Protein AF-A0A951DQI5-F1 (afdb_monomer_lite)

Radius of gyration: 20.98 Å; chains: 1; bounding box: 45×72×48 Å

Sequence (183 aa):
MTCVVFTVPDKRLAAMDVATGPCVPLVNRKTSVVSVHQQEGFERPDQTAALFDVLGGPAENPLVLIEHRGRGWLYRCSDAFMHAMADANELLVRLAEEDKARGDRELTAFQAKSADLDAAWMQKANWHPQMRSARNRLLRIGKAKVARDKAQSLYIWYGPRVPEYVIIAGSGPYPGKHRRSPT

pLDDT: mean 75.49, std 21.52, range [34.59, 98.31]

Secondary structure (DSSP, 8-state):
---------HHHHTT--TTTS---PPTT--S-SS-GGGS-TT--HHHHHHHHHHTT--SS-SEEEEEEETTEEEEEEPHHHHHHHHHHHHHHHHHHHHHHHTT-TT-HHHHHHHHHHHHHHHHHS---TT----GGGGHHHHHHHHHHHTT---EEEE-PPPP--------PPP-----PPP-

Structure (mmCIF, N/CA/C/O backbone):
data_AF-A0A951DQI5-F1
#
_entry.id   AF-A0A951DQI5-F1
#
loop_
_atom_site.group_PDB
_atom_site.id
_atom_site.type_symbol
_atom_site.label_atom_id
_atom_site.label_alt_id
_atom_site.label_comp_id
_atom_site.label_asym_id
_atom_site.label_entity_id
_atom_site.label_seq_id
_atom_site.pdbx_PDB_ins_code
_atom_site.Cartn_x
_atom_site.Cartn_y
_atom_site.Cartn_z
_atom_site.occupancy
_atom_site.B_iso_or_equiv
_atom_site.auth_seq_id
_atom_site.auth_comp_id
_atom_site.auth_asym_id
_atom_site.auth_atom_id
_atom_site.pdbx_PDB_model_num
ATOM 1 N N . MET A 1 1 ? 7.894 15.981 -24.146 1.00 45.22 1 MET A N 1
ATOM 2 C CA . MET A 1 1 ? 6.936 15.241 -23.296 1.00 45.22 1 MET A CA 1
ATOM 3 C C . MET A 1 1 ? 6.938 13.797 -23.768 1.00 45.22 1 MET A C 1
ATOM 5 O O . MET A 1 1 ? 6.714 13.580 -24.949 1.00 45.22 1 MET A O 1
ATOM 9 N N . THR A 1 2 ? 7.270 12.834 -22.908 1.00 43.50 2 THR A N 1
ATOM 10 C CA . THR A 1 2 ? 7.352 11.416 -23.300 1.00 43.50 2 THR A CA 1
ATOM 11 C C . THR A 1 2 ? 6.261 10.654 -22.565 1.00 43.50 2 THR A C 1
ATOM 13 O O . THR A 1 2 ? 6.331 10.508 -21.348 1.00 43.50 2 THR A O 1
ATOM 16 N N . CYS A 1 3 ? 5.240 10.209 -23.297 1.00 50.00 3 CYS A N 1
ATOM 17 C CA . CYS A 1 3 ? 4.259 9.255 -22.792 1.00 50.00 3 CYS A CA 1
ATOM 18 C C . CYS A 1 3 ? 4.878 7.854 -22.885 1.00 50.00 3 CYS A C 1
ATOM 20 O O . CYS A 1 3 ? 5.332 7.463 -23.959 1.00 50.00 3 CYS A O 1
ATOM 22 N N . VAL A 1 4 ? 4.944 7.127 -21.768 1.00 48.44 4 VAL A N 1
ATOM 23 C CA . VAL A 1 4 ? 5.347 5.716 -21.768 1.00 48.44 4 VAL A CA 1
ATOM 24 C C . VAL A 1 4 ? 4.071 4.888 -21.743 1.00 48.44 4 VAL A C 1
ATOM 26 O O . VAL A 1 4 ? 3.312 4.965 -20.780 1.00 48.44 4 VAL A O 1
ATOM 29 N N . VAL A 1 5 ? 3.833 4.133 -22.811 1.00 56.50 5 VAL A N 1
ATOM 30 C CA . VAL A 1 5 ? 2.687 3.229 -22.938 1.00 56.50 5 VAL A CA 1
ATOM 31 C C . VAL A 1 5 ? 3.198 1.802 -22.796 1.00 56.50 5 VAL A C 1
ATOM 33 O O . VAL A 1 5 ? 4.125 1.410 -23.503 1.00 56.50 5 VAL A O 1
ATOM 36 N N . PHE A 1 6 ? 2.594 1.040 -21.885 1.00 59.91 6 PHE A N 1
ATOM 37 C CA . PHE A 1 6 ? 2.791 -0.405 -21.801 1.00 59.91 6 PHE A CA 1
ATOM 38 C C . PHE A 1 6 ? 1.648 -1.092 -22.532 1.00 59.91 6 PHE A C 1
ATOM 40 O O . PHE A 1 6 ? 0.483 -0.730 -22.359 1.00 59.91 6 PHE A O 1
ATOM 47 N N . THR A 1 7 ? 1.987 -2.072 -23.359 1.00 58.56 7 THR A N 1
ATOM 48 C CA . THR A 1 7 ? 1.012 -2.853 -24.118 1.00 58.56 7 THR A CA 1
ATOM 49 C C . THR A 1 7 ? 0.836 -4.213 -23.473 1.00 58.56 7 THR A C 1
ATOM 51 O O . THR A 1 7 ? 1.796 -4.818 -23.004 1.00 58.56 7 THR A O 1
ATOM 54 N N . VAL A 1 8 ? -0.387 -4.726 -23.480 1.00 57.28 8 VAL A N 1
ATOM 55 C CA . VAL A 1 8 ? -0.717 -6.044 -22.941 1.00 57.28 8 VAL A CA 1
ATOM 56 C C . VAL A 1 8 ? -1.650 -6.753 -23.929 1.00 57.28 8 VAL A C 1
ATOM 58 O O . VAL A 1 8 ? -2.439 -6.065 -24.576 1.00 57.28 8 VAL A O 1
ATOM 61 N N . PRO A 1 9 ? -1.581 -8.091 -24.088 1.00 60.50 9 PRO A N 1
ATOM 62 C CA . PRO A 1 9 ? -2.492 -8.800 -24.986 1.00 60.50 9 PRO A CA 1
ATOM 63 C C . PRO A 1 9 ? -3.964 -8.564 -24.626 1.00 60.50 9 PRO A C 1
ATOM 65 O O . PRO A 1 9 ? -4.311 -8.575 -23.442 1.00 60.50 9 PRO A O 1
ATOM 68 N N . ASP A 1 10 ? -4.835 -8.452 -25.633 1.00 60.34 10 ASP A N 1
ATOM 69 C CA . ASP A 1 10 ? -6.261 -8.114 -25.474 1.00 60.34 10 ASP A CA 1
ATOM 70 C C . ASP A 1 10 ? -6.994 -9.001 -24.466 1.00 60.34 10 ASP A C 1
ATOM 72 O O . ASP A 1 10 ? -7.756 -8.512 -23.636 1.00 60.34 10 ASP A O 1
ATOM 76 N N . LYS A 1 11 ? -6.708 -10.310 -24.466 1.00 65.06 11 LYS A N 1
ATOM 77 C CA . LYS A 1 11 ? -7.298 -11.258 -23.508 1.00 65.06 11 LYS A CA 1
ATOM 78 C C . LYS A 1 11 ? -6.983 -10.892 -22.053 1.00 65.06 11 LYS A C 1
ATOM 80 O O . LYS A 1 11 ? -7.818 -11.077 -21.175 1.00 65.06 11 LYS A O 1
ATOM 85 N N . ARG A 1 12 ? -5.774 -10.390 -21.791 1.00 62.56 12 ARG A N 1
ATOM 86 C CA . ARG A 1 12 ? -5.339 -9.969 -20.455 1.00 62.56 12 ARG A CA 1
ATOM 87 C C . ARG A 1 12 ? -5.847 -8.563 -20.144 1.00 62.56 12 ARG A C 1
ATOM 89 O O . ARG A 1 12 ? -6.279 -8.351 -19.022 1.00 62.56 12 ARG A O 1
ATOM 96 N N . LEU A 1 13 ? -5.906 -7.662 -21.128 1.00 62.84 13 LEU A N 1
ATOM 97 C CA . LEU A 1 13 ? -6.534 -6.345 -20.973 1.00 62.84 13 LEU A CA 1
ATOM 98 C C . LEU A 1 13 ? -8.013 -6.448 -20.581 1.00 62.84 13 LEU A C 1
ATOM 100 O O . LEU A 1 13 ? -8.443 -5.793 -19.640 1.00 62.84 13 LEU A O 1
ATOM 104 N N . ALA A 1 14 ? -8.779 -7.298 -21.269 1.00 62.94 14 ALA A N 1
ATOM 105 C CA . ALA A 1 14 ? -10.203 -7.505 -21.007 1.00 62.94 14 ALA A CA 1
ATOM 106 C C . ALA A 1 14 ? -10.479 -8.053 -19.595 1.00 62.94 14 ALA A C 1
ATOM 108 O O . ALA A 1 14 ? -11.566 -7.861 -19.059 1.00 62.94 14 ALA A O 1
ATOM 109 N N . ALA A 1 15 ? -9.491 -8.719 -18.993 1.00 63.59 15 ALA A N 1
ATOM 110 C CA . ALA A 1 15 ? -9.562 -9.251 -17.639 1.00 63.59 15 ALA A CA 1
ATOM 111 C C . ALA A 1 15 ? -9.036 -8.277 -16.566 1.00 63.59 15 ALA A C 1
ATOM 113 O O . ALA A 1 15 ? -9.129 -8.594 -15.381 1.00 63.59 15 ALA A O 1
ATOM 114 N N . MET A 1 16 ? -8.463 -7.127 -16.946 1.00 57.72 16 MET A N 1
ATOM 115 C CA . MET A 1 16 ? -7.883 -6.148 -16.021 1.00 57.72 16 MET A CA 1
ATOM 116 C C . MET A 1 16 ? -8.903 -5.070 -15.657 1.00 57.72 16 MET A C 1
ATOM 118 O O . MET A 1 16 ? -9.478 -4.416 -16.523 1.00 57.72 16 MET A O 1
ATOM 122 N N . ASP A 1 17 ? -9.097 -4.853 -14.355 1.00 59.22 17 ASP A N 1
ATOM 123 C CA . ASP A 1 17 ? -9.786 -3.662 -13.874 1.00 59.22 17 ASP A CA 1
ATOM 124 C C . ASP A 1 17 ? -8.807 -2.486 -13.919 1.00 59.22 17 ASP A C 1
ATOM 126 O O . ASP A 1 17 ? -7.661 -2.574 -13.475 1.00 59.22 17 ASP A O 1
ATOM 130 N N . VAL A 1 18 ? -9.244 -1.353 -14.456 1.00 50.81 18 VAL A N 1
ATOM 131 C CA . VAL A 1 18 ? -8.373 -0.190 -14.614 1.00 50.81 18 VAL A CA 1
ATOM 132 C C . VAL A 1 18 ? -8.017 0.472 -13.273 1.00 50.81 18 VAL A C 1
ATOM 134 O O . VAL A 1 18 ? -7.149 1.340 -13.216 1.00 50.81 18 VAL A O 1
ATOM 137 N N . ALA A 1 19 ? -8.636 0.026 -12.175 1.00 52.09 19 ALA A N 1
ATOM 138 C CA . ALA A 1 19 ? -8.224 0.358 -10.814 1.00 52.09 19 ALA A CA 1
ATOM 139 C C . ALA A 1 19 ? -6.939 -0.371 -10.345 1.00 52.09 19 ALA A C 1
ATOM 141 O O . ALA A 1 19 ? -6.298 0.106 -9.402 1.00 52.09 19 ALA A O 1
ATOM 142 N N . THR A 1 20 ? -6.559 -1.496 -10.975 1.00 51.75 20 THR A N 1
ATOM 143 C CA . THR A 1 20 ? -5.515 -2.431 -10.492 1.00 51.75 20 THR A CA 1
ATOM 144 C C . THR A 1 20 ? -4.314 -2.602 -11.438 1.00 51.75 20 THR A C 1
ATOM 146 O O . THR A 1 20 ? -3.318 -3.206 -11.037 1.00 51.75 20 THR A O 1
ATOM 149 N N . GLY A 1 21 ? -4.353 -2.046 -12.658 1.00 45.84 21 GLY A N 1
ATOM 150 C CA . GLY A 1 21 ? -3.333 -2.239 -13.703 1.00 45.84 21 GLY A CA 1
ATOM 151 C C . GLY A 1 21 ? -2.886 -0.969 -14.447 1.00 45.84 21 GLY A C 1
ATOM 152 O O . GLY A 1 21 ? -3.526 0.074 -14.313 1.00 45.84 21 GLY A O 1
ATOM 153 N N . PRO A 1 22 ? -1.776 -1.027 -15.218 1.00 50.72 22 PRO A N 1
ATOM 154 C CA . PRO A 1 22 ? -1.162 0.135 -15.856 1.00 50.72 22 PRO A CA 1
ATOM 155 C C . PRO A 1 22 ? -2.092 0.806 -16.865 1.00 50.72 22 PRO A C 1
ATOM 157 O O . PRO A 1 22 ? -2.990 0.181 -17.424 1.00 50.72 22 PRO A O 1
ATOM 160 N N . CYS A 1 23 ? -1.833 2.092 -17.102 1.00 52.06 23 CYS A N 1
ATOM 161 C CA . CYS A 1 23 ? -2.583 2.974 -17.987 1.00 52.06 23 CYS A CA 1
ATOM 162 C C . CYS A 1 23 ? -2.711 2.422 -19.414 1.00 52.06 23 CYS A C 1
ATOM 164 O O . CYS A 1 23 ? -1.914 2.763 -20.287 1.00 52.06 23 CYS A O 1
ATOM 166 N N . VAL A 1 24 ? -3.750 1.633 -19.674 1.00 42.56 24 VAL A N 1
ATOM 167 C CA . VAL A 1 24 ? -4.172 1.295 -21.031 1.00 42.56 24 VAL A CA 1
ATOM 168 C C . VAL A 1 24 ? -5.440 2.094 -21.328 1.00 42.56 24 VAL A C 1
ATOM 170 O O . VAL A 1 24 ? -6.449 1.912 -20.639 1.00 42.56 24 VAL A O 1
ATOM 173 N N . PRO A 1 25 ? -5.424 3.025 -22.298 1.00 42.56 25 PRO A N 1
ATOM 174 C CA . PRO A 1 25 ? -6.662 3.620 -22.774 1.00 42.56 25 PRO A CA 1
ATOM 175 C C . PRO A 1 25 ? -7.529 2.510 -23.383 1.00 42.56 25 PRO A C 1
ATOM 177 O O . PRO A 1 25 ? -7.095 1.793 -24.281 1.00 42.56 25 PRO A O 1
ATOM 180 N N . LEU A 1 26 ? -8.746 2.340 -22.864 1.00 45.75 26 LEU A N 1
ATOM 181 C CA . LEU A 1 26 ? -9.714 1.395 -23.424 1.00 45.75 26 LEU A CA 1
ATOM 182 C C . LEU A 1 26 ? -10.160 1.866 -24.817 1.00 45.75 26 LEU A C 1
ATOM 184 O O . LEU A 1 26 ? -10.265 3.072 -25.060 1.00 45.75 26 LEU A O 1
ATOM 188 N N . VAL A 1 27 ? -10.479 0.927 -25.714 1.00 41.25 27 VAL A N 1
ATOM 189 C CA . VAL A 1 27 ? -11.061 1.236 -27.033 1.00 41.25 27 VAL A CA 1
ATOM 190 C C . VAL A 1 27 ? -12.295 2.130 -26.832 1.00 41.25 27 VAL A C 1
ATOM 192 O O . VAL A 1 27 ? -13.161 1.828 -26.013 1.00 41.25 27 VAL A O 1
ATOM 195 N N . ASN A 1 28 ? -12.350 3.261 -27.543 1.00 43.94 28 ASN A N 1
ATOM 196 C CA . ASN A 1 28 ? -13.369 4.320 -27.427 1.00 43.94 28 ASN A CA 1
ATOM 197 C C . ASN A 1 28 ? -13.367 5.166 -26.133 1.00 43.94 28 ASN A C 1
ATOM 199 O O . ASN A 1 28 ? -14.298 5.945 -25.921 1.00 43.94 28 ASN A O 1
ATOM 203 N N . ARG A 1 29 ? -12.326 5.106 -25.288 1.00 39.97 29 ARG A N 1
ATOM 204 C CA . ARG A 1 29 ? -12.131 6.057 -24.174 1.00 39.97 29 ARG A CA 1
ATOM 205 C C . ARG A 1 29 ? -10.917 6.957 -24.412 1.00 39.97 29 ARG A C 1
ATOM 207 O O . ARG A 1 29 ? -9.803 6.485 -24.595 1.00 39.97 29 ARG A O 1
ATOM 214 N N . LYS A 1 30 ? -11.134 8.278 -24.372 1.00 36.81 30 LYS A N 1
ATOM 215 C CA . LYS A 1 30 ? -10.093 9.308 -24.580 1.00 36.81 30 LYS A CA 1
ATOM 216 C C . LYS A 1 30 ? -9.240 9.607 -23.335 1.00 36.81 30 LYS A C 1
ATOM 218 O O . LYS A 1 30 ? -8.314 10.406 -23.422 1.00 36.81 30 LYS A O 1
ATOM 223 N N . THR A 1 31 ? -9.553 9.016 -22.183 1.00 34.59 31 THR A N 1
ATOM 224 C CA . THR A 1 31 ? -8.927 9.339 -20.892 1.00 34.59 31 THR A CA 1
ATOM 225 C C . THR A 1 31 ? -8.283 8.113 -20.247 1.00 34.59 31 THR A C 1
ATOM 227 O O . THR A 1 31 ? -8.894 7.051 -20.134 1.00 34.59 31 THR A O 1
ATOM 230 N N . SER A 1 32 ? -7.033 8.275 -19.807 1.00 38.44 32 SER A N 1
ATOM 231 C CA . SER A 1 32 ? -6.316 7.331 -18.945 1.00 38.44 32 SER A CA 1
ATOM 232 C C . SER A 1 32 ? -7.037 7.204 -17.602 1.00 38.44 32 SER A C 1
ATOM 234 O O . SER A 1 32 ? -7.353 8.221 -16.985 1.00 38.44 32 SER A O 1
ATOM 236 N N . VAL A 1 33 ? -7.295 5.983 -17.129 1.00 35.78 33 VAL A N 1
ATOM 237 C CA . VAL A 1 33 ? -8.054 5.782 -15.877 1.00 35.78 33 VAL A CA 1
ATOM 238 C C . VAL A 1 33 ? -7.196 6.000 -14.626 1.00 35.78 33 VAL A C 1
ATOM 240 O O . VAL A 1 33 ? -7.715 6.381 -13.581 1.00 35.78 33 VAL A O 1
ATOM 243 N N . VAL A 1 34 ? -5.875 5.859 -14.745 1.00 38.72 34 VAL A N 1
ATOM 244 C CA . VAL A 1 34 ? -4.917 6.321 -13.738 1.00 38.72 34 VAL A CA 1
ATOM 245 C C . VAL A 1 34 ? -4.340 7.644 -14.235 1.00 38.72 34 VAL A C 1
ATOM 247 O O . VAL A 1 34 ? -3.766 7.730 -15.321 1.00 38.72 34 VAL A O 1
ATOM 250 N N . SER A 1 35 ? -4.570 8.706 -13.468 1.00 39.97 35 SER A N 1
ATOM 251 C CA . SER A 1 35 ? -4.061 10.042 -13.776 1.00 39.97 35 SER A CA 1
ATOM 252 C C . SER A 1 35 ? -2.531 10.025 -13.852 1.00 39.97 35 SER A C 1
ATOM 254 O O . SER A 1 35 ? -1.885 9.360 -13.048 1.00 39.97 35 SER A O 1
ATOM 256 N N . VAL A 1 36 ? -1.925 10.820 -14.738 1.00 40.59 36 VAL A N 1
ATOM 257 C CA . VAL A 1 36 ? -0.477 11.115 -14.680 1.00 40.59 36 VAL A CA 1
ATOM 258 C C . VAL A 1 36 ? -0.057 11.722 -13.330 1.00 40.59 36 VAL A C 1
ATOM 260 O O . VAL A 1 36 ? 1.115 11.687 -12.984 1.00 40.59 36 VAL A O 1
ATOM 263 N N . HIS A 1 37 ? -1.012 12.213 -12.533 1.00 41.31 37 HIS A N 1
ATOM 264 C CA . HIS A 1 37 ? -0.822 12.664 -11.149 1.00 41.31 37 HIS A CA 1
ATOM 265 C C . HIS A 1 37 ? -0.876 11.533 -10.104 1.00 41.31 37 HIS A C 1
ATOM 267 O O . HIS A 1 37 ? -0.543 11.762 -8.949 1.00 41.31 37 HIS A O 1
ATOM 273 N N . GLN A 1 38 ? -1.290 10.322 -10.493 1.00 45.88 38 GLN A N 1
ATOM 274 C CA . GLN A 1 38 ? -1.079 9.087 -9.726 1.00 45.88 38 GLN A CA 1
ATOM 275 C C . GLN A 1 38 ? 0.259 8.423 -10.083 1.00 45.88 38 GLN A C 1
ATOM 277 O O . GLN A 1 38 ? 0.525 7.314 -9.622 1.00 45.88 38 GLN A O 1
ATOM 282 N N . GLN A 1 39 ? 1.115 9.090 -10.877 1.00 53.56 39 GLN A N 1
ATOM 283 C CA . GLN A 1 39 ? 2.534 8.768 -10.853 1.00 53.56 39 GLN A CA 1
ATOM 284 C C . GLN A 1 39 ? 2.988 8.831 -9.408 1.00 53.56 39 GLN A C 1
ATOM 286 O O . GLN A 1 39 ? 2.724 9.796 -8.688 1.00 53.56 39 GLN A O 1
ATOM 291 N N . GLU A 1 40 ? 3.692 7.793 -9.007 1.00 54.25 40 GLU A N 1
ATOM 292 C CA . GLU A 1 40 ? 4.347 7.719 -7.725 1.00 54.25 40 GLU A CA 1
ATOM 293 C C . GLU A 1 40 ? 5.554 8.668 -7.736 1.00 54.25 40 GLU A C 1
ATOM 295 O O . GLU A 1 40 ? 6.716 8.289 -7.837 1.00 54.25 40 GLU A O 1
ATOM 300 N N . GLY A 1 41 ? 5.249 9.969 -7.744 1.00 55.72 41 GLY A N 1
ATOM 301 C CA . GLY A 1 41 ? 6.224 11.042 -7.794 1.00 55.72 41 GLY A CA 1
ATOM 302 C C . GLY A 1 41 ? 7.182 10.864 -6.629 1.00 55.72 41 GLY A C 1
ATOM 303 O O . GLY A 1 41 ? 6.747 10.783 -5.484 1.00 55.72 41 GLY A O 1
ATOM 304 N N . PHE A 1 42 ? 8.478 10.782 -6.926 1.00 64.81 42 PHE A N 1
ATOM 305 C CA . PHE A 1 42 ? 9.558 10.542 -5.960 1.00 64.81 42 PHE A CA 1
ATOM 306 C C . PHE A 1 42 ? 9.614 9.146 -5.327 1.00 64.81 42 PHE A C 1
ATOM 308 O O . PHE A 1 42 ? 10.532 8.924 -4.537 1.00 64.81 42 PHE A O 1
ATOM 315 N N . GLU A 1 43 ? 8.715 8.220 -5.677 1.00 79.75 43 GLU A N 1
ATOM 316 C CA . GLU A 1 43 ? 8.814 6.842 -5.208 1.00 79.75 43 GLU A CA 1
ATOM 317 C C . GLU A 1 43 ? 9.618 5.970 -6.183 1.00 79.75 43 GLU A C 1
ATOM 319 O O . GLU A 1 43 ? 9.481 6.067 -7.404 1.00 79.75 43 GLU A O 1
ATOM 324 N N . ARG A 1 44 ? 10.492 5.130 -5.639 1.00 85.69 44 ARG A N 1
ATOM 325 C CA . ARG A 1 44 ? 11.314 4.162 -6.360 1.00 85.69 44 ARG A CA 1
ATOM 326 C C . ARG A 1 44 ? 10.888 2.735 -5.992 1.00 85.69 44 ARG A C 1
ATOM 328 O O . ARG A 1 44 ? 10.378 2.529 -4.889 1.00 85.69 44 ARG A O 1
ATOM 335 N N . PRO A 1 45 ? 11.168 1.735 -6.848 1.00 89.12 45 PRO A N 1
ATOM 336 C CA . PRO A 1 45 ? 10.839 0.341 -6.554 1.00 89.12 45 PRO A CA 1
ATOM 337 C C . PRO A 1 45 ? 11.369 -0.162 -5.203 1.00 89.12 45 PRO A C 1
ATOM 339 O O . PRO A 1 45 ? 10.662 -0.896 -4.523 1.00 89.12 45 PRO A O 1
ATOM 342 N N . ASP A 1 46 ? 12.566 0.264 -4.776 1.00 91.12 46 ASP A N 1
ATOM 343 C CA . ASP A 1 46 ? 13.139 -0.093 -3.467 1.00 91.12 46 ASP A CA 1
ATOM 344 C C . ASP A 1 46 ? 12.296 0.422 -2.296 1.00 91.12 46 ASP A C 1
ATOM 346 O O . ASP A 1 46 ? 12.123 -0.271 -1.296 1.00 91.12 46 ASP A O 1
ATOM 350 N N . GLN A 1 47 ? 11.715 1.614 -2.430 1.00 91.44 47 GLN A N 1
ATOM 351 C CA . GLN A 1 47 ? 10.854 2.181 -1.399 1.00 91.44 47 GLN A CA 1
ATOM 352 C C . GLN A 1 47 ? 9.530 1.430 -1.323 1.00 91.44 47 GLN A C 1
ATOM 354 O O . GLN A 1 47 ? 9.091 1.084 -0.233 1.00 91.44 47 GLN A O 1
ATOM 359 N N . THR A 1 48 ? 8.917 1.099 -2.458 1.00 92.25 48 THR A N 1
ATOM 360 C CA . THR A 1 48 ? 7.712 0.263 -2.465 1.00 92.25 48 THR A CA 1
ATOM 361 C C . THR A 1 48 ? 7.995 -1.137 -1.917 1.00 92.25 48 THR A C 1
ATOM 363 O O . THR A 1 48 ? 7.199 -1.649 -1.136 1.00 92.25 48 THR A O 1
ATOM 366 N N . ALA A 1 49 ? 9.130 -1.743 -2.274 1.00 93.50 49 ALA A N 1
ATOM 367 C CA . ALA A 1 49 ? 9.554 -3.042 -1.759 1.00 93.50 49 ALA A CA 1
ATOM 368 C C . ALA A 1 49 ? 9.704 -3.034 -0.229 1.00 93.50 49 ALA A C 1
ATOM 370 O O . ALA A 1 49 ? 9.247 -3.965 0.424 1.00 93.50 49 ALA A O 1
ATOM 371 N N . ALA A 1 50 ? 10.232 -1.951 0.349 1.00 94.94 50 ALA A N 1
ATOM 372 C CA . ALA A 1 50 ? 10.362 -1.794 1.797 1.00 94.94 50 ALA A CA 1
ATOM 373 C C . ALA A 1 50 ? 9.016 -1.810 2.548 1.00 94.94 50 ALA A C 1
ATOM 375 O O . ALA A 1 50 ? 8.987 -2.098 3.744 1.00 94.94 50 ALA A O 1
ATOM 376 N N . LEU A 1 51 ? 7.892 -1.527 1.874 1.00 95.38 51 LEU A N 1
ATOM 377 C CA . LEU A 1 51 ? 6.572 -1.705 2.483 1.00 95.38 51 LEU A CA 1
ATOM 378 C C . LEU A 1 51 ? 6.312 -3.181 2.797 1.00 95.38 51 LEU A C 1
ATOM 380 O O . LEU A 1 51 ? 5.676 -3.475 3.799 1.00 95.38 51 LEU A O 1
ATOM 384 N N . PHE A 1 52 ? 6.800 -4.112 1.977 1.00 95.75 52 PHE A N 1
ATOM 385 C CA . PHE A 1 52 ? 6.598 -5.537 2.226 1.00 95.75 52 PHE A CA 1
ATOM 386 C C . PHE A 1 52 ? 7.238 -5.974 3.545 1.00 95.75 52 PHE A C 1
ATOM 388 O O . PHE A 1 52 ? 6.583 -6.648 4.337 1.00 95.75 52 PHE A O 1
ATOM 395 N N . ASP A 1 53 ? 8.446 -5.486 3.831 1.00 94.81 53 ASP A N 1
ATOM 396 C CA . ASP A 1 53 ? 9.134 -5.723 5.103 1.00 94.81 53 ASP A CA 1
ATOM 397 C C . ASP A 1 53 ? 8.336 -5.165 6.292 1.00 94.81 53 ASP A C 1
ATOM 399 O O . ASP A 1 53 ? 8.196 -5.824 7.321 1.00 94.81 53 ASP A O 1
ATOM 403 N N . VAL A 1 54 ? 7.776 -3.955 6.157 1.00 96.31 54 VAL A N 1
ATOM 404 C CA . VAL A 1 54 ? 6.925 -3.329 7.191 1.00 96.31 54 VAL A CA 1
ATOM 405 C C . VAL A 1 54 ? 5.664 -4.146 7.455 1.00 96.31 54 VAL A C 1
ATOM 407 O O . VAL A 1 54 ? 5.184 -4.205 8.586 1.00 96.31 54 VAL A O 1
ATOM 410 N N . LEU A 1 55 ? 5.133 -4.785 6.416 1.00 96.31 55 LEU A N 1
ATOM 411 C CA . LEU A 1 55 ? 3.967 -5.656 6.500 1.00 96.31 55 LEU A CA 1
ATOM 412 C C . LEU A 1 55 ? 4.306 -7.068 7.010 1.00 96.31 55 LEU A C 1
ATOM 414 O O . LEU A 1 55 ? 3.404 -7.895 7.117 1.00 96.31 55 LEU A O 1
ATOM 418 N N . GLY A 1 56 ? 5.570 -7.345 7.350 1.00 93.69 56 GLY A N 1
ATOM 419 C CA . GLY A 1 56 ? 6.018 -8.646 7.855 1.00 93.69 56 GLY A CA 1
ATOM 420 C C . GLY A 1 56 ? 6.231 -9.699 6.765 1.00 93.69 56 GLY A C 1
ATOM 421 O O . GLY A 1 56 ? 6.246 -10.892 7.064 1.00 93.69 56 GLY A O 1
ATOM 422 N N . GLY A 1 57 ? 6.366 -9.278 5.507 1.00 89.12 57 GLY A N 1
ATOM 423 C CA . GLY A 1 57 ? 6.681 -10.163 4.394 1.00 89.12 57 GLY A CA 1
ATOM 424 C C . GLY A 1 57 ? 8.107 -10.728 4.447 1.00 89.12 57 GLY A C 1
ATOM 425 O O . GLY A 1 57 ? 8.979 -10.153 5.101 1.00 89.12 57 GLY A O 1
ATOM 426 N N . PRO A 1 58 ? 8.375 -11.855 3.760 1.00 86.19 58 PRO A N 1
ATOM 427 C CA . PRO A 1 58 ? 9.731 -12.357 3.559 1.00 86.19 58 PRO A CA 1
ATOM 428 C C . PRO A 1 58 ? 10.592 -11.372 2.757 1.00 86.19 58 PRO A C 1
ATOM 430 O O . PRO A 1 58 ? 10.090 -10.637 1.911 1.00 86.19 58 PRO A O 1
ATOM 433 N N . ALA A 1 59 ? 11.910 -11.439 2.950 1.00 70.69 59 ALA A N 1
ATOM 434 C CA . ALA A 1 59 ? 12.889 -10.527 2.349 1.00 70.69 59 ALA A CA 1
ATOM 435 C C . ALA A 1 59 ? 13.063 -10.656 0.817 1.00 70.69 59 ALA A C 1
ATOM 437 O O . ALA A 1 59 ? 13.985 -10.071 0.250 1.00 70.69 59 ALA A O 1
ATOM 438 N N . GLU A 1 60 ? 12.221 -11.428 0.124 1.00 82.31 60 GLU A N 1
ATOM 439 C CA . GLU A 1 60 ? 12.439 -11.777 -1.278 1.00 82.31 60 GLU A CA 1
ATOM 440 C C . GLU A 1 60 ? 11.292 -11.342 -2.198 1.00 82.31 60 GLU A C 1
ATOM 442 O O . GLU A 1 60 ? 10.126 -11.694 -2.023 1.00 82.31 60 GLU A O 1
ATOM 447 N N . ASN A 1 61 ? 11.684 -10.604 -3.242 1.00 85.62 61 ASN A N 1
ATOM 448 C CA . ASN A 1 61 ? 10.935 -10.307 -4.466 1.00 85.62 61 ASN A CA 1
ATOM 449 C C . ASN A 1 61 ? 9.474 -9.828 -4.289 1.00 85.62 61 ASN A C 1
ATOM 451 O O . ASN A 1 61 ? 8.562 -10.407 -4.888 1.00 85.62 61 ASN A O 1
ATOM 455 N N . PRO A 1 62 ? 9.214 -8.718 -3.567 1.00 94.00 62 PRO A N 1
ATOM 456 C CA . PRO A 1 62 ? 7.879 -8.109 -3.515 1.00 94.00 62 PRO A CA 1
ATOM 457 C C . PRO A 1 62 ? 7.389 -7.605 -4.878 1.00 94.00 62 PRO A C 1
ATOM 459 O O . PRO A 1 62 ? 6.186 -7.504 -5.114 1.00 94.00 62 PRO A O 1
ATOM 462 N N . LEU A 1 63 ? 8.313 -7.283 -5.785 1.00 93.62 63 LEU A N 1
ATOM 463 C CA . LEU A 1 63 ? 8.026 -6.703 -7.090 1.00 93.62 63 LEU A CA 1
ATOM 464 C C . LEU A 1 63 ? 8.662 -7.538 -8.202 1.00 93.62 63 LEU A C 1
ATOM 466 O O . LEU A 1 63 ? 9.868 -7.769 -8.212 1.00 93.62 63 LEU A O 1
ATOM 470 N N . VAL A 1 64 ? 7.848 -7.932 -9.179 1.00 92.94 64 VAL A N 1
ATOM 471 C CA . VAL A 1 64 ? 8.269 -8.658 -10.381 1.00 92.94 64 VAL A CA 1
ATOM 472 C C . VAL A 1 64 ? 8.254 -7.696 -11.561 1.00 92.94 64 VAL A C 1
ATOM 474 O O . VAL A 1 64 ? 7.192 -7.192 -11.933 1.00 92.94 64 VAL A O 1
ATOM 477 N N . LEU A 1 65 ? 9.418 -7.427 -12.153 1.00 90.25 65 LEU A N 1
ATOM 478 C CA . LEU A 1 65 ? 9.511 -6.580 -13.343 1.00 90.25 65 LEU A CA 1
ATOM 479 C C . LEU A 1 65 ? 8.816 -7.274 -14.522 1.00 90.25 65 LEU A C 1
ATOM 481 O O . LEU A 1 65 ? 9.186 -8.384 -14.897 1.00 90.25 65 LEU A O 1
ATOM 485 N N . ILE A 1 66 ? 7.811 -6.617 -15.100 1.00 84.94 66 ILE A N 1
ATOM 486 C CA . ILE A 1 66 ? 7.069 -7.115 -16.265 1.00 84.94 66 ILE A CA 1
ATOM 487 C C . ILE A 1 66 ? 7.646 -6.533 -17.548 1.00 84.94 66 ILE A C 1
ATOM 489 O O . ILE A 1 66 ? 7.898 -7.264 -18.501 1.00 84.94 66 ILE A O 1
ATOM 493 N N . GLU A 1 67 ? 7.841 -5.216 -17.580 1.00 78.12 67 GLU A N 1
ATOM 494 C CA . GLU A 1 67 ? 8.327 -4.528 -18.770 1.00 78.12 67 GLU A CA 1
ATOM 495 C C . GLU A 1 67 ? 9.067 -3.238 -18.403 1.00 78.12 67 GLU A C 1
ATOM 497 O O . GLU A 1 67 ? 8.762 -2.570 -17.413 1.00 78.12 67 GLU A O 1
ATOM 502 N N . HIS A 1 68 ? 10.034 -2.870 -19.239 1.00 80.31 68 HIS A N 1
ATOM 503 C CA . HIS A 1 68 ? 10.750 -1.605 -19.167 1.00 80.31 68 HIS A CA 1
ATOM 504 C C . HIS A 1 68 ? 10.747 -0.927 -20.540 1.00 80.31 68 HIS A C 1
ATOM 506 O O . HIS A 1 68 ? 11.099 -1.540 -21.550 1.00 80.31 68 HIS A O 1
ATOM 512 N N . ARG A 1 69 ? 10.368 0.355 -20.580 1.00 66.94 69 ARG A N 1
ATOM 513 C CA . ARG A 1 69 ? 10.360 1.185 -21.792 1.00 66.94 69 ARG A CA 1
ATOM 514 C C . ARG A 1 69 ? 10.915 2.572 -21.485 1.00 66.94 69 ARG A C 1
ATOM 516 O O . ARG A 1 69 ? 10.316 3.350 -20.743 1.00 66.94 69 ARG A O 1
ATOM 523 N N . GLY A 1 70 ? 12.045 2.916 -22.099 1.00 73.88 70 GLY A N 1
ATOM 524 C CA . GLY A 1 70 ? 12.684 4.219 -21.915 1.00 73.88 70 GLY A CA 1
ATOM 525 C C . GLY A 1 70 ? 13.133 4.444 -20.469 1.00 73.88 70 GLY A C 1
ATOM 526 O O . GLY A 1 70 ? 14.125 3.871 -20.051 1.00 73.88 70 GLY A O 1
ATOM 527 N N . ARG A 1 71 ? 12.422 5.307 -19.730 1.00 73.38 71 ARG A N 1
ATOM 528 C CA . ARG A 1 71 ? 12.626 5.553 -18.283 1.00 73.38 71 ARG A CA 1
ATOM 529 C C . ARG A 1 71 ? 11.475 5.019 -17.419 1.00 73.38 71 ARG A C 1
ATOM 531 O O . ARG A 1 71 ? 11.344 5.415 -16.266 1.00 73.38 71 ARG A O 1
ATOM 538 N N . GLY A 1 72 ? 10.569 4.244 -18.010 1.00 75.06 72 GLY A N 1
ATOM 539 C CA . GLY A 1 72 ? 9.397 3.706 -17.336 1.00 75.06 72 GLY A CA 1
ATOM 540 C C . GLY A 1 72 ? 9.549 2.222 -17.039 1.00 75.06 72 GLY A C 1
ATOM 541 O O . GLY A 1 72 ? 9.882 1.451 -17.939 1.00 75.06 72 GLY A O 1
ATOM 542 N N . TRP A 1 73 ? 9.228 1.825 -15.813 1.00 81.25 73 TRP A N 1
ATOM 543 C CA . TRP A 1 73 ? 9.200 0.439 -15.360 1.00 81.25 73 TRP A CA 1
ATOM 544 C C . TRP A 1 73 ? 7.790 0.045 -14.937 1.00 81.25 73 TRP A C 1
ATOM 546 O O . TRP A 1 73 ? 7.140 0.759 -14.171 1.00 81.25 73 TRP A O 1
ATOM 556 N N . LEU A 1 74 ? 7.337 -1.108 -15.413 1.00 81.75 74 LEU A N 1
ATOM 557 C CA . LEU A 1 74 ? 6.101 -1.737 -14.983 1.00 81.75 74 LEU A CA 1
ATOM 558 C C . LEU A 1 74 ? 6.431 -2.954 -14.127 1.00 81.75 74 LEU A C 1
ATOM 560 O O . LEU A 1 74 ? 6.978 -3.939 -14.625 1.00 81.75 74 LEU A O 1
ATOM 564 N N . TYR A 1 75 ? 6.041 -2.901 -12.861 1.00 87.12 75 TYR A N 1
ATOM 565 C CA . TYR A 1 75 ? 6.129 -4.030 -11.949 1.00 87.12 75 TYR A CA 1
ATOM 566 C C . TYR A 1 75 ? 4.746 -4.611 -11.683 1.00 87.12 75 TYR A C 1
ATOM 568 O O . TYR A 1 75 ? 3.734 -3.911 -11.682 1.00 87.12 75 TYR A O 1
ATOM 576 N N . ARG A 1 76 ? 4.717 -5.912 -11.424 1.00 89.25 76 ARG A N 1
ATOM 577 C CA . ARG A 1 76 ? 3.602 -6.610 -10.794 1.00 89.25 76 ARG A CA 1
ATOM 578 C C . ARG A 1 76 ? 3.993 -6.889 -9.348 1.00 89.25 76 ARG A C 1
ATOM 580 O O . ARG A 1 76 ? 5.099 -7.375 -9.116 1.00 89.25 76 ARG A O 1
ATOM 587 N N . CYS A 1 77 ? 3.108 -6.632 -8.393 1.00 92.50 77 CYS A N 1
ATOM 588 C CA . CYS A 1 77 ? 3.309 -7.120 -7.031 1.00 92.50 77 CYS A CA 1
ATOM 589 C C . CYS A 1 77 ? 3.361 -8.653 -7.046 1.00 92.50 77 CYS A C 1
ATOM 591 O O . CYS A 1 77 ? 2.602 -9.291 -7.780 1.00 92.50 77 CYS A O 1
ATOM 593 N N . SER A 1 78 ? 4.252 -9.256 -6.262 1.00 95.00 78 SER A N 1
ATOM 594 C CA . SER A 1 78 ? 4.147 -10.687 -5.985 1.00 95.00 78 SER A CA 1
ATOM 595 C C . SER A 1 78 ? 2.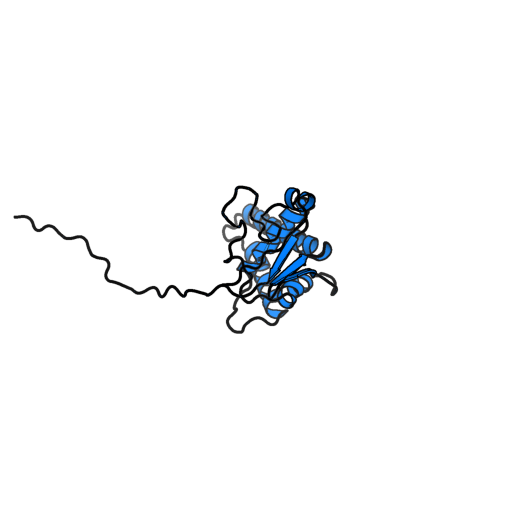831 -10.972 -5.262 1.00 95.00 78 SER A C 1
ATOM 597 O O . SER A 1 78 ? 2.277 -10.093 -4.593 1.00 95.00 78 SER A O 1
ATOM 599 N N . ASP A 1 79 ? 2.327 -12.199 -5.381 1.00 93.81 79 ASP A N 1
ATOM 600 C CA . ASP A 1 79 ? 1.084 -12.579 -4.705 1.00 93.81 79 ASP A CA 1
ATOM 601 C C . ASP A 1 79 ? 1.238 -12.413 -3.189 1.00 93.81 79 ASP A C 1
ATOM 603 O O . ASP A 1 79 ? 0.368 -11.842 -2.541 1.00 93.81 79 ASP A O 1
ATOM 607 N N . ALA A 1 80 ? 2.396 -12.787 -2.635 1.00 95.88 80 ALA A N 1
ATOM 608 C CA . ALA 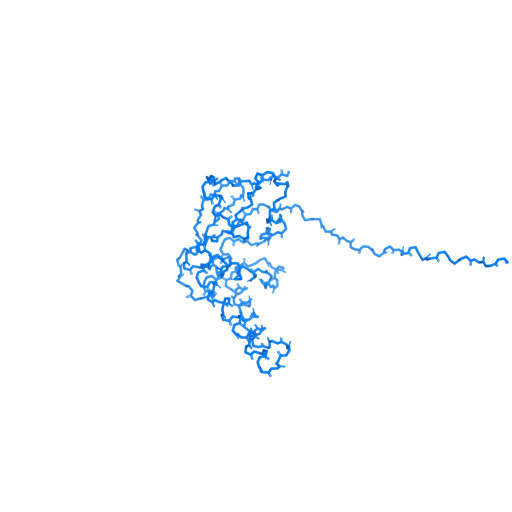A 1 80 ? 2.709 -12.591 -1.222 1.00 95.88 80 ALA A CA 1
ATOM 609 C C . ALA A 1 80 ? 2.641 -11.111 -0.803 1.00 95.88 80 ALA A C 1
ATOM 611 O O . ALA A 1 80 ? 2.039 -10.791 0.220 1.00 95.88 80 ALA A O 1
ATOM 612 N N . PHE A 1 81 ? 3.188 -10.195 -1.610 1.00 96.12 81 PHE A N 1
ATOM 613 C CA . PHE A 1 81 ? 3.113 -8.765 -1.310 1.00 96.12 81 PHE A CA 1
ATOM 614 C C . PHE A 1 81 ? 1.687 -8.217 -1.437 1.00 96.12 81 PHE A C 1
ATOM 616 O O . PHE A 1 81 ? 1.238 -7.442 -0.591 1.00 96.12 81 PHE A O 1
ATOM 623 N N . MET A 1 82 ? 0.942 -8.650 -2.458 1.00 94.62 82 MET A N 1
ATOM 624 C CA . MET A 1 82 ? -0.469 -8.298 -2.616 1.00 94.62 82 MET A CA 1
ATOM 625 C C . MET A 1 82 ? -1.307 -8.788 -1.427 1.00 94.62 82 MET A C 1
ATOM 627 O O . MET A 1 82 ? -2.112 -8.021 -0.900 1.00 94.62 82 MET A O 1
ATOM 631 N N . HIS A 1 83 ? -1.106 -10.029 -0.983 1.00 95.69 83 HIS A N 1
ATOM 632 C CA . HIS A 1 83 ? -1.807 -10.601 0.164 1.00 95.69 83 HIS A CA 1
ATOM 633 C C . HIS A 1 83 ? -1.459 -9.870 1.462 1.00 95.69 83 HIS A C 1
ATOM 635 O O . HIS A 1 83 ? -2.380 -9.459 2.157 1.00 95.69 83 HIS A O 1
ATOM 641 N N . ALA A 1 84 ? -0.179 -9.588 1.723 1.00 97.19 84 ALA A N 1
ATOM 642 C CA . ALA A 1 84 ? 0.238 -8.828 2.903 1.00 97.19 84 ALA A CA 1
ATOM 643 C C . ALA A 1 84 ? -0.395 -7.424 2.949 1.00 97.19 84 ALA A C 1
ATOM 645 O O . ALA A 1 84 ? -0.862 -6.973 3.996 1.00 97.19 84 ALA A O 1
ATOM 646 N N . MET A 1 85 ? -0.474 -6.734 1.803 1.00 96.75 85 MET A N 1
ATOM 647 C CA . MET A 1 85 ? -1.194 -5.461 1.715 1.00 96.75 85 MET A CA 1
ATOM 648 C C . MET A 1 85 ? -2.696 -5.640 1.957 1.00 96.75 85 MET A C 1
ATOM 650 O O . MET A 1 85 ? -3.297 -4.841 2.666 1.00 96.75 85 MET A O 1
ATOM 654 N N . ALA A 1 86 ? -3.320 -6.673 1.398 1.00 96.19 86 ALA A N 1
ATOM 655 C CA . ALA A 1 86 ? -4.743 -6.917 1.597 1.00 96.19 86 ALA A CA 1
ATOM 656 C C . ALA A 1 86 ? -5.084 -7.279 3.061 1.00 96.19 86 ALA A C 1
ATOM 658 O O . ALA A 1 86 ? -6.072 -6.773 3.590 1.00 96.19 86 ALA A O 1
ATOM 659 N N . ASP A 1 87 ? -4.239 -8.053 3.745 1.00 97.69 87 ASP A N 1
ATOM 660 C CA . ASP A 1 87 ? -4.382 -8.371 5.175 1.00 97.69 87 ASP A CA 1
ATOM 661 C C . ASP A 1 87 ? -4.250 -7.116 6.045 1.00 97.69 87 ASP A C 1
ATOM 663 O O . ASP A 1 87 ? -5.037 -6.890 6.968 1.00 97.69 87 ASP A O 1
ATOM 667 N N . ALA A 1 88 ? -3.304 -6.235 5.709 1.00 97.75 88 ALA A N 1
ATOM 668 C CA . ALA A 1 88 ? -3.178 -4.941 6.369 1.00 97.75 88 ALA A CA 1
ATOM 669 C C . ALA A 1 88 ? -4.418 -4.061 6.159 1.00 97.75 88 ALA A C 1
ATOM 671 O O . ALA A 1 88 ? -4.823 -3.342 7.075 1.00 97.75 88 ALA A O 1
ATOM 672 N N . ASN A 1 89 ? -5.052 -4.128 4.982 1.00 97.25 89 ASN A N 1
ATOM 673 C CA . ASN A 1 89 ? -6.307 -3.423 4.738 1.00 97.25 89 ASN A CA 1
ATOM 674 C C . ASN A 1 89 ? -7.421 -3.936 5.649 1.00 97.25 89 ASN A C 1
ATOM 676 O O . ASN A 1 89 ? -8.133 -3.135 6.246 1.00 97.25 89 ASN A O 1
ATOM 680 N N . GLU A 1 90 ? -7.553 -5.254 5.777 1.00 97.94 90 GLU A N 1
ATOM 681 C CA . GLU A 1 90 ? -8.581 -5.871 6.615 1.00 97.94 90 GLU A CA 1
ATOM 682 C C . GLU A 1 90 ? -8.388 -5.554 8.092 1.00 97.94 90 GLU A C 1
ATOM 684 O O . GLU A 1 90 ? -9.362 -5.243 8.775 1.00 97.94 90 GLU A O 1
ATOM 689 N N . LEU A 1 91 ? -7.141 -5.527 8.569 1.00 98.00 91 LEU A N 1
ATOM 690 C CA . LEU A 1 91 ? -6.833 -5.052 9.913 1.00 98.00 91 LEU A CA 1
ATOM 691 C C . LEU A 1 91 ? -7.287 -3.600 10.116 1.00 98.00 91 LEU A C 1
ATOM 693 O O . LEU A 1 91 ? -7.942 -3.301 11.111 1.00 98.00 91 LEU A O 1
ATOM 697 N N . LEU A 1 92 ? -6.956 -2.699 9.186 1.00 97.62 92 LEU A N 1
ATOM 698 C CA . LEU A 1 92 ? -7.346 -1.291 9.283 1.00 97.62 92 LEU A CA 1
ATOM 699 C C . LEU A 1 92 ? -8.871 -1.119 9.264 1.00 97.62 92 LEU A C 1
ATOM 701 O O . LEU A 1 92 ? -9.410 -0.372 10.077 1.00 97.62 92 LEU A O 1
ATOM 705 N N . VAL A 1 93 ? -9.575 -1.835 8.383 1.00 97.31 93 VAL A N 1
ATOM 706 C CA . VAL A 1 93 ? -11.045 -1.822 8.338 1.00 97.31 93 VAL A CA 1
ATOM 707 C C . VAL A 1 93 ? -11.626 -2.334 9.653 1.00 97.31 93 VAL A C 1
ATOM 709 O O . VAL A 1 93 ? -12.504 -1.685 10.212 1.00 97.31 93 VAL A O 1
ATOM 712 N N . ARG A 1 94 ? -11.106 -3.444 10.192 1.00 98.19 94 ARG A N 1
ATOM 713 C CA . ARG A 1 94 ? -11.563 -3.992 11.474 1.00 98.19 94 ARG A CA 1
ATOM 714 C C . ARG A 1 94 ? -11.404 -2.983 12.610 1.00 98.19 94 ARG A C 1
ATOM 716 O O . ARG A 1 94 ? -12.358 -2.766 13.345 1.00 98.19 94 ARG A O 1
ATOM 723 N N . LEU A 1 95 ? -10.244 -2.330 12.717 1.00 98.25 95 LEU A N 1
ATOM 724 C CA . LEU A 1 95 ? -10.006 -1.300 13.736 1.00 98.25 95 LEU A CA 1
ATOM 725 C C . LEU A 1 95 ? -10.981 -0.124 13.598 1.00 98.25 95 LEU A C 1
ATOM 727 O O . LEU A 1 95 ? -11.518 0.341 14.598 1.00 98.25 95 LEU A O 1
ATOM 731 N N . ALA A 1 96 ? -11.258 0.317 12.368 1.00 97.50 96 ALA A N 1
ATOM 732 C CA . ALA A 1 96 ? -12.222 1.387 12.126 1.00 97.50 96 ALA A CA 1
ATOM 733 C C . ALA A 1 96 ? -13.655 0.985 12.521 1.00 97.50 96 ALA A C 1
ATOM 735 O O . ALA A 1 96 ? -14.388 1.801 13.074 1.00 97.50 96 ALA A O 1
ATOM 736 N N . GLU A 1 97 ? -14.066 -0.259 12.261 1.00 98.06 97 GLU A N 1
ATOM 737 C CA . GLU A 1 97 ? -15.374 -0.764 12.696 1.00 98.06 97 GLU A CA 1
ATOM 738 C C . GLU A 1 97 ? -15.453 -0.933 14.222 1.00 98.06 97 GLU A C 1
ATOM 740 O O . GLU A 1 97 ? -16.473 -0.599 14.822 1.00 98.06 97 GLU A O 1
ATOM 745 N N . GLU A 1 98 ? -14.375 -1.371 14.875 1.00 98.31 98 GLU A N 1
ATOM 746 C CA . GLU A 1 98 ? -14.289 -1.437 16.339 1.00 98.31 98 GLU A CA 1
ATOM 747 C C . GLU A 1 98 ? -14.380 -0.047 16.991 1.00 98.31 98 GLU A C 1
ATOM 749 O O . GLU A 1 98 ? -15.092 0.118 17.982 1.00 98.31 98 GLU A O 1
ATOM 754 N N . ASP A 1 99 ? -13.698 0.961 16.436 1.00 98.19 99 ASP A N 1
ATOM 755 C CA . ASP A 1 99 ? -13.793 2.349 16.900 1.00 98.19 99 ASP A CA 1
ATOM 756 C C . ASP A 1 99 ? -15.234 2.868 16.782 1.00 98.19 99 ASP A C 1
ATOM 758 O O . ASP A 1 99 ? -15.802 3.365 17.759 1.00 98.19 99 ASP A O 1
ATOM 762 N N . LYS A 1 100 ? -15.881 2.651 15.628 1.00 97.69 100 LYS A N 1
ATOM 763 C CA . LYS A 1 100 ? -17.295 3.005 15.426 1.00 97.69 100 LYS A CA 1
ATOM 764 C C . LYS A 1 100 ? -18.215 2.297 16.417 1.00 97.69 100 LYS A C 1
ATOM 766 O O . LYS A 1 100 ? -19.105 2.939 16.972 1.00 97.69 100 LYS A O 1
ATOM 771 N N . ALA A 1 101 ? -18.003 1.003 16.660 1.00 97.81 101 ALA A N 1
ATOM 772 C CA . ALA A 1 101 ? -18.798 0.222 17.606 1.00 97.81 101 ALA A CA 1
ATOM 773 C C . ALA A 1 101 ? -18.664 0.741 19.049 1.00 97.81 101 ALA A C 1
ATOM 775 O O . ALA A 1 101 ? -19.625 0.686 19.814 1.00 97.81 101 ALA A O 1
ATOM 776 N N . ARG A 1 102 ? -17.500 1.301 19.409 1.00 97.19 102 ARG A N 1
ATOM 777 C CA . ARG A 1 102 ? -17.263 1.988 20.691 1.00 97.19 102 ARG A CA 1
ATOM 778 C C . ARG A 1 102 ? -17.795 3.427 20.736 1.00 97.19 102 ARG A C 1
ATOM 780 O O . ARG A 1 102 ? -17.707 4.066 21.780 1.00 97.19 102 ARG A O 1
ATOM 787 N N . GLY A 1 103 ? -18.335 3.946 19.633 1.00 97.62 103 GLY A N 1
ATOM 788 C CA . GLY A 1 103 ? -18.765 5.341 19.518 1.00 97.62 103 GLY A CA 1
ATOM 789 C C . GLY A 1 103 ? -17.613 6.339 19.367 1.00 97.62 103 GLY A C 1
ATOM 790 O O . GLY A 1 103 ? -17.837 7.543 19.502 1.00 97.62 103 GLY A O 1
ATOM 791 N N . ASP A 1 104 ? -16.398 5.866 19.076 1.00 97.25 104 ASP A N 1
ATOM 792 C CA . ASP A 1 104 ? -15.245 6.718 18.812 1.00 97.25 104 ASP A CA 1
ATOM 793 C C . ASP A 1 104 ? -15.332 7.303 17.396 1.00 97.25 104 ASP A C 1
ATOM 795 O O . ASP A 1 104 ? -15.115 6.626 16.388 1.00 97.25 104 ASP A O 1
ATOM 799 N N . ARG A 1 105 ? -15.668 8.594 17.326 1.00 95.38 105 ARG A N 1
ATOM 800 C CA . ARG A 1 105 ? -15.796 9.333 16.063 1.00 95.38 105 ARG A CA 1
ATOM 801 C C . ARG A 1 105 ? -14.451 9.686 15.435 1.00 95.38 105 ARG A C 1
ATOM 803 O O . ARG A 1 105 ? -14.414 9.938 14.233 1.00 95.38 105 ARG A O 1
ATOM 810 N N . GLU A 1 106 ? -13.377 9.686 16.218 1.00 96.12 106 GLU A N 1
ATOM 811 C CA . GLU A 1 106 ? -12.037 10.028 15.744 1.00 96.12 106 GLU A CA 1
ATOM 812 C C . GLU A 1 106 ? -11.331 8.826 15.105 1.00 96.12 106 GLU A C 1
ATOM 814 O O . GLU A 1 106 ? -10.335 9.002 14.405 1.00 96.12 106 GLU A O 1
ATOM 819 N N . LEU A 1 107 ? -11.867 7.610 15.264 1.00 97.00 107 LEU A N 1
ATOM 820 C CA . LEU A 1 107 ? -11.247 6.376 14.776 1.00 97.00 107 LEU A CA 1
ATOM 821 C C . LEU A 1 107 ? -9.823 6.206 15.333 1.00 97.00 107 LEU A C 1
ATOM 823 O O . LEU A 1 107 ? -8.868 5.993 14.580 1.00 97.00 107 LEU A O 1
ATOM 827 N N . THR A 1 108 ? -9.665 6.368 16.650 1.00 97.50 108 THR A N 1
ATOM 828 C CA . THR A 1 108 ? -8.361 6.482 17.318 1.00 97.50 108 THR A CA 1
ATOM 829 C C . THR A 1 108 ? -7.450 5.294 17.017 1.00 97.50 108 THR A C 1
ATOM 831 O O . THR A 1 108 ? -6.280 5.487 16.677 1.00 97.50 108 THR A O 1
ATOM 834 N N . ALA A 1 109 ? -7.962 4.061 17.095 1.00 97.56 109 ALA A N 1
ATOM 835 C CA . ALA A 1 109 ? -7.155 2.865 16.873 1.00 97.56 109 ALA A CA 1
ATOM 836 C C . ALA A 1 109 ? -6.767 2.709 15.395 1.00 97.56 109 ALA A C 1
ATOM 838 O O . ALA A 1 109 ? -5.615 2.388 15.080 1.00 97.56 109 ALA A O 1
ATOM 839 N N . PHE A 1 110 ? -7.696 2.990 14.477 1.00 96.94 110 PHE A N 1
ATOM 840 C CA . PHE A 1 110 ? -7.401 3.035 13.043 1.00 96.94 110 PHE A CA 1
ATOM 841 C C . PHE A 1 110 ? -6.339 4.093 12.712 1.00 96.94 110 PHE A C 1
ATOM 843 O O . PHE A 1 110 ? -5.386 3.804 11.981 1.00 96.94 110 PHE A O 1
ATOM 850 N N . GLN A 1 111 ? -6.474 5.309 13.251 1.00 96.88 111 GLN A N 1
ATOM 851 C CA . GLN A 1 111 ? -5.531 6.398 13.009 1.00 96.88 111 GLN A CA 1
ATOM 852 C C . GLN A 1 111 ? -4.140 6.063 13.548 1.00 96.88 111 GLN A C 1
ATOM 854 O O . GLN A 1 111 ? -3.163 6.257 12.823 1.00 96.88 111 GLN A O 1
ATOM 859 N N . ALA A 1 112 ? -4.055 5.514 14.764 1.00 97.81 112 ALA A N 1
ATOM 860 C CA . ALA A 1 112 ? -2.800 5.072 15.361 1.00 97.81 112 ALA A CA 1
ATOM 861 C C . ALA A 1 112 ? -2.123 4.009 14.486 1.00 97.81 112 ALA A C 1
ATOM 863 O O . ALA A 1 112 ? -0.984 4.194 14.061 1.00 97.81 112 ALA A O 1
ATOM 864 N N . LYS A 1 113 ? -2.852 2.958 14.085 1.00 97.69 113 LYS A N 1
ATOM 865 C CA . LYS A 1 113 ? -2.276 1.904 13.239 1.00 97.69 113 LYS A CA 1
ATOM 866 C C . LYS A 1 113 ? -1.854 2.415 11.860 1.00 97.69 113 LYS A C 1
ATOM 868 O O . LYS A 1 113 ? -0.826 1.991 11.330 1.00 97.69 113 LYS A O 1
ATOM 873 N N . SER A 1 114 ? -2.632 3.321 11.267 1.00 96.38 114 SER A N 1
ATOM 874 C CA . SER A 1 114 ? -2.273 3.960 9.999 1.00 96.38 114 SER A CA 1
ATOM 875 C C . SER A 1 114 ? -1.022 4.833 10.132 1.00 96.38 114 SER A C 1
ATOM 877 O O . SER A 1 114 ? -0.238 4.877 9.185 1.00 96.38 114 SER A O 1
ATOM 879 N N . ALA A 1 115 ? -0.844 5.531 11.257 1.00 97.06 115 ALA A N 1
ATOM 880 C CA . ALA A 1 115 ? 0.339 6.341 11.532 1.00 97.06 115 ALA A CA 1
ATOM 881 C C . ALA A 1 115 ? 1.577 5.469 11.786 1.00 97.06 115 ALA A C 1
ATOM 883 O O . ALA A 1 115 ? 2.646 5.778 11.266 1.00 97.06 115 ALA A O 1
ATOM 884 N N . ASP A 1 116 ? 1.424 4.345 12.489 1.00 97.69 116 ASP A N 1
ATOM 885 C CA . ASP A 1 116 ? 2.506 3.383 12.717 1.00 97.69 116 ASP A CA 1
ATOM 886 C C . ASP A 1 116 ? 3.033 2.802 11.401 1.00 97.69 116 ASP A C 1
ATOM 888 O O . ASP A 1 116 ? 4.243 2.728 11.192 1.00 97.69 116 ASP A O 1
ATOM 892 N N . LEU A 1 117 ? 2.131 2.420 10.487 1.00 96.94 117 LEU A N 1
ATOM 893 C CA . LEU A 1 117 ? 2.507 1.933 9.156 1.00 96.94 117 LEU A CA 1
ATOM 894 C C . LEU A 1 117 ? 3.246 3.003 8.347 1.00 96.94 117 LEU A C 1
ATOM 896 O O . LEU A 1 117 ? 4.257 2.701 7.714 1.00 96.94 117 LEU A O 1
ATOM 900 N N . ASP A 1 118 ? 2.756 4.244 8.379 1.00 96.12 118 ASP A N 1
ATOM 901 C CA . ASP A 1 118 ? 3.401 5.374 7.712 1.00 96.12 118 ASP A CA 1
ATOM 902 C C . ASP A 1 118 ? 4.819 5.606 8.252 1.00 96.12 118 ASP A C 1
ATOM 904 O O . ASP A 1 118 ? 5.782 5.644 7.487 1.00 96.12 118 ASP A O 1
ATOM 908 N N . ALA A 1 119 ? 4.969 5.682 9.575 1.00 97.25 119 ALA A N 1
ATOM 909 C CA . ALA A 1 119 ? 6.251 5.908 10.230 1.00 97.25 119 ALA A CA 1
ATOM 910 C C . ALA A 1 119 ? 7.242 4.761 9.979 1.00 97.25 119 ALA A C 1
ATOM 912 O O . ALA A 1 119 ? 8.390 5.014 9.607 1.00 97.25 119 ALA A O 1
ATOM 913 N N . ALA A 1 120 ? 6.805 3.507 10.123 1.00 97.31 120 ALA A N 1
ATOM 914 C CA . ALA A 1 120 ? 7.649 2.338 9.887 1.00 97.31 120 ALA A CA 1
ATOM 915 C C . ALA A 1 120 ? 8.142 2.283 8.434 1.00 97.31 120 ALA A C 1
ATOM 917 O O . ALA A 1 120 ? 9.314 2.004 8.174 1.00 97.31 120 ALA A O 1
ATOM 918 N N . TRP A 1 121 ? 7.276 2.618 7.477 1.00 95.56 121 TRP A N 1
ATOM 919 C CA . TRP A 1 121 ? 7.648 2.651 6.069 1.00 95.56 121 TRP A CA 1
ATOM 920 C C . TRP A 1 121 ? 8.557 3.831 5.713 1.00 95.56 121 TRP A C 1
ATOM 922 O O . TRP A 1 121 ? 9.527 3.667 4.965 1.00 95.56 121 TRP A O 1
ATOM 932 N N . MET A 1 122 ? 8.329 4.996 6.322 1.00 94.69 122 MET A N 1
ATOM 933 C CA . MET A 1 122 ? 9.241 6.137 6.231 1.00 94.69 122 MET A CA 1
ATOM 934 C C . MET A 1 122 ? 10.643 5.818 6.773 1.00 94.69 122 MET A C 1
ATOM 936 O O . MET A 1 122 ? 11.624 6.323 6.238 1.00 94.69 122 MET A O 1
ATOM 940 N N . GLN A 1 123 ? 10.762 4.958 7.789 1.00 96.12 123 GLN A N 1
ATOM 941 C CA . GLN A 1 123 ? 12.052 4.548 8.362 1.00 96.12 123 GLN A CA 1
ATOM 942 C C . GLN A 1 123 ? 12.774 3.469 7.547 1.00 96.12 123 GLN A C 1
ATOM 94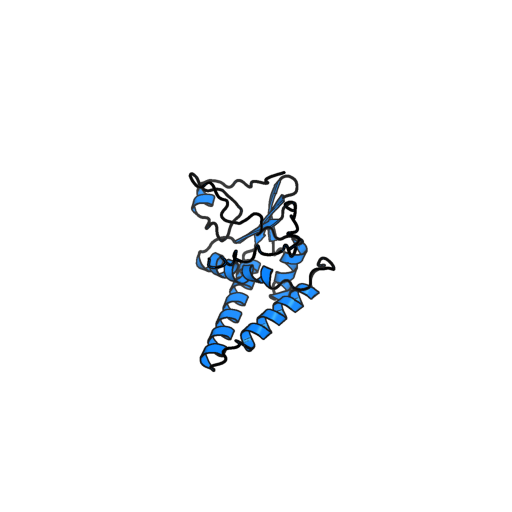4 O O . GLN A 1 123 ? 14.003 3.407 7.560 1.00 96.12 123 GLN A O 1
ATOM 949 N N . LYS A 1 124 ? 12.032 2.597 6.859 1.00 94.44 124 LYS A N 1
ATOM 950 C CA . LYS A 1 124 ? 12.604 1.436 6.161 1.00 94.44 124 LYS A CA 1
ATOM 951 C C . LYS A 1 124 ? 13.209 1.746 4.798 1.00 94.44 124 LYS A C 1
ATOM 953 O O . LYS A 1 124 ? 14.009 0.952 4.314 1.00 94.44 124 LYS A O 1
ATOM 958 N N . ALA A 1 125 ? 12.863 2.874 4.187 1.00 90.62 125 ALA A N 1
ATOM 959 C CA . ALA A 1 125 ? 13.355 3.226 2.863 1.00 90.62 125 ALA A CA 1
ATOM 960 C C . ALA A 1 125 ? 14.075 4.576 2.830 1.00 90.62 125 ALA A C 1
ATOM 962 O O . ALA A 1 125 ? 13.860 5.453 3.663 1.00 90.62 125 ALA A O 1
ATOM 963 N N . ASN A 1 126 ? 14.919 4.766 1.816 1.00 89.56 126 ASN A N 1
ATOM 964 C CA . ASN A 1 126 ? 15.625 6.026 1.612 1.00 89.56 126 ASN A CA 1
ATOM 965 C C . ASN A 1 126 ? 14.764 7.002 0.799 1.00 89.56 126 ASN A C 1
ATOM 967 O O . ASN A 1 126 ? 14.841 7.023 -0.436 1.00 89.56 126 ASN A O 1
ATOM 971 N N . TRP A 1 127 ? 13.926 7.771 1.491 1.00 86.31 127 TRP A N 1
ATOM 972 C CA . TRP A 1 127 ? 13.027 8.772 0.914 1.00 86.31 127 TRP A CA 1
ATOM 973 C C . TRP A 1 127 ? 13.734 10.081 0.559 1.00 86.31 127 TRP A C 1
ATOM 975 O O . TRP A 1 127 ? 14.797 10.411 1.078 1.00 86.31 127 TRP A O 1
ATOM 985 N N . HIS A 1 128 ? 13.120 10.872 -0.326 1.00 82.62 128 HIS A N 1
ATOM 986 C CA . HIS A 1 128 ? 13.612 12.222 -0.592 1.00 82.62 128 HIS A CA 1
ATOM 987 C C . HIS A 1 128 ? 13.598 13.057 0.706 1.00 82.62 128 HIS A C 1
ATOM 989 O O . HIS A 1 128 ? 12.596 13.004 1.421 1.00 82.62 128 HIS A O 1
ATOM 995 N N . PRO A 1 129 ? 14.613 13.898 0.996 1.00 80.81 129 PRO A N 1
ATOM 996 C CA . PRO A 1 129 ? 14.694 14.643 2.260 1.00 80.81 129 PRO A CA 1
ATOM 997 C C . PRO A 1 129 ? 13.526 15.593 2.551 1.00 80.81 129 PRO A C 1
ATOM 999 O O . PRO A 1 129 ? 13.381 16.053 3.680 1.00 80.81 129 PRO A O 1
ATOM 1002 N N . GLN A 1 130 ? 12.702 15.929 1.555 1.00 80.75 130 GLN A N 1
ATOM 1003 C CA . GLN A 1 130 ? 11.485 16.740 1.727 1.00 80.75 130 GLN A CA 1
ATOM 1004 C C . GLN A 1 130 ? 10.231 15.904 2.014 1.00 80.75 130 GLN A C 1
ATOM 1006 O O . GLN A 1 130 ? 9.203 16.454 2.400 1.00 80.75 130 GLN A O 1
ATOM 1011 N N . MET A 1 131 ? 10.290 14.585 1.834 1.00 80.94 131 MET A N 1
ATOM 1012 C CA . MET A 1 131 ? 9.169 13.704 2.115 1.00 80.94 131 MET A CA 1
ATOM 1013 C C . MET A 1 131 ? 9.010 13.558 3.629 1.00 80.94 131 MET A C 1
ATOM 1015 O O . MET A 1 131 ? 9.960 13.249 4.344 1.00 80.94 131 MET A O 1
ATOM 1019 N N . ARG A 1 132 ? 7.809 13.858 4.123 1.00 86.75 132 ARG A N 1
ATOM 1020 C CA . ARG A 1 132 ? 7.473 13.814 5.557 1.00 86.75 132 ARG A CA 1
ATOM 1021 C C . ARG A 1 132 ? 6.548 12.657 5.914 1.00 86.75 132 ARG A C 1
ATOM 1023 O O . ARG A 1 132 ? 6.477 12.290 7.075 1.00 86.75 132 ARG A O 1
ATOM 1030 N N . SER A 1 133 ? 5.839 12.120 4.927 1.00 88.88 133 SER A N 1
ATOM 1031 C CA . SER A 1 133 ? 4.857 11.058 5.107 1.00 88.88 133 SER A CA 1
ATOM 1032 C C . SER A 1 133 ? 4.626 10.330 3.783 1.00 88.88 133 SER A C 1
ATOM 1034 O O . SER A 1 133 ? 4.608 10.948 2.711 1.00 88.88 133 SER A O 1
ATOM 1036 N N . ALA A 1 134 ? 4.412 9.025 3.875 1.00 87.56 134 ALA A N 1
ATOM 1037 C CA . ALA A 1 134 ? 3.946 8.133 2.827 1.00 87.56 134 ALA A CA 1
ATOM 1038 C C . ALA A 1 134 ? 2.442 7.799 2.968 1.00 87.56 134 ALA A C 1
ATOM 1040 O O . ALA A 1 134 ? 1.920 6.983 2.211 1.00 87.56 134 ALA A O 1
ATOM 1041 N N . ARG A 1 135 ? 1.689 8.470 3.851 1.00 86.81 135 ARG A N 1
ATOM 1042 C CA . ARG A 1 135 ? 0.272 8.170 4.133 1.00 86.81 135 ARG A CA 1
ATOM 1043 C C . ARG A 1 135 ? -0.612 8.159 2.888 1.00 86.81 135 ARG A C 1
ATOM 1045 O O . ARG A 1 135 ? -1.409 7.246 2.705 1.00 86.81 135 ARG A O 1
ATOM 1052 N N . ASN A 1 136 ? -0.425 9.118 1.982 1.00 81.75 136 ASN A N 1
ATOM 1053 C CA . ASN A 1 136 ? -1.176 9.169 0.719 1.00 81.75 136 ASN A CA 1
ATOM 1054 C C . ASN A 1 136 ? -0.904 7.954 -0.186 1.00 81.75 136 ASN A C 1
ATOM 1056 O O . ASN A 1 136 ? -1.750 7.569 -0.988 1.00 81.75 136 ASN A O 1
ATOM 1060 N N . ARG A 1 137 ? 0.272 7.336 -0.055 1.00 85.25 137 ARG A N 1
ATOM 1061 C CA . ARG A 1 137 ? 0.670 6.149 -0.816 1.00 85.25 137 ARG A CA 1
ATOM 1062 C C . ARG A 1 137 ? 0.096 4.862 -0.233 1.00 85.25 137 ARG A C 1
ATOM 1064 O O . ARG A 1 137 ? -0.131 3.916 -0.988 1.00 85.25 137 ARG A O 1
ATOM 1071 N N . LEU A 1 138 ? -0.240 4.845 1.061 1.00 88.50 138 LEU A N 1
ATOM 1072 C CA . LEU A 1 138 ? -0.906 3.712 1.713 1.00 88.50 138 LEU A CA 1
ATOM 1073 C C . LEU A 1 138 ? -2.299 3.418 1.135 1.00 88.50 138 LEU A C 1
ATOM 1075 O O . LEU A 1 138 ? -2.814 2.329 1.348 1.00 88.50 138 LEU A O 1
ATOM 1079 N N . LEU A 1 139 ? -2.885 4.296 0.311 1.00 85.19 139 LEU A N 1
ATOM 1080 C CA . LEU A 1 139 ? -4.102 3.983 -0.455 1.00 85.19 139 LEU A CA 1
ATOM 1081 C C . LEU A 1 139 ? -3.967 2.706 -1.314 1.00 85.19 139 LEU A C 1
ATOM 1083 O O . LEU A 1 139 ? -4.970 2.052 -1.610 1.00 85.19 139 LEU A O 1
ATOM 1087 N N . ARG A 1 140 ? -2.739 2.304 -1.680 1.00 87.12 140 ARG A N 1
ATOM 1088 C CA . ARG A 1 140 ? -2.472 1.038 -2.385 1.00 87.12 140 ARG A CA 1
ATOM 1089 C C . ARG A 1 140 ? -2.892 -0.208 -1.603 1.00 87.12 140 ARG A C 1
ATOM 1091 O O . ARG A 1 140 ? -3.231 -1.207 -2.224 1.00 87.12 140 ARG A O 1
ATOM 1098 N N . ILE A 1 141 ? -2.931 -0.134 -0.271 1.00 91.12 141 ILE A N 1
ATOM 1099 C CA . ILE A 1 141 ? -3.389 -1.221 0.603 1.00 91.12 141 ILE A CA 1
ATOM 1100 C C . ILE A 1 141 ? -4.856 -1.562 0.292 1.00 91.12 141 ILE A C 1
ATOM 1102 O O . ILE A 1 141 ? -5.201 -2.727 0.113 1.00 91.12 141 ILE A O 1
ATOM 1106 N N . GLY A 1 142 ? -5.704 -0.546 0.091 1.00 87.94 142 GLY A N 1
ATOM 1107 C CA . GLY A 1 142 ? -7.086 -0.749 -0.358 1.00 87.94 142 GLY A CA 1
ATOM 1108 C C . GLY A 1 142 ? -7.174 -1.342 -1.768 1.00 87.94 142 GLY A C 1
ATOM 1109 O O . GLY A 1 142 ? -7.972 -2.245 -2.014 1.00 87.94 142 GLY A O 1
ATOM 1110 N N . LYS A 1 143 ? -6.310 -0.900 -2.694 1.00 88.19 143 LYS A N 1
ATOM 1111 C CA . LYS A 1 143 ? -6.244 -1.469 -4.055 1.00 88.19 143 LYS A CA 1
ATOM 1112 C C . LYS A 1 143 ? -5.820 -2.941 -4.050 1.00 88.19 143 LYS A C 1
ATOM 1114 O O . LYS A 1 143 ? -6.338 -3.714 -4.849 1.00 88.19 143 LYS A O 1
ATOM 1119 N N . ALA A 1 144 ? -4.920 -3.335 -3.150 1.00 90.56 144 ALA A N 1
ATOM 1120 C CA . ALA A 1 144 ? -4.486 -4.721 -3.004 1.00 90.56 144 ALA A CA 1
ATOM 1121 C C . ALA A 1 144 ? -5.622 -5.636 -2.538 1.00 90.56 144 ALA A C 1
ATOM 1123 O O . ALA A 1 144 ? -5.773 -6.726 -3.086 1.00 90.56 144 ALA A O 1
ATOM 1124 N N . LYS A 1 145 ? -6.474 -5.174 -1.609 1.00 91.94 145 LYS A N 1
ATOM 1125 C CA . LYS A 1 145 ? -7.691 -5.910 -1.242 1.00 91.94 145 LYS A CA 1
ATOM 1126 C C . LYS A 1 145 ? -8.609 -6.111 -2.446 1.00 91.94 145 LYS A C 1
ATOM 1128 O O . LYS A 1 145 ? -9.007 -7.236 -2.718 1.00 91.94 145 LYS A O 1
ATOM 1133 N N . VAL A 1 146 ? -8.886 -5.051 -3.209 1.00 88.25 146 VAL A N 1
ATOM 1134 C CA . VAL A 1 146 ? -9.723 -5.149 -4.419 1.00 88.25 146 VAL A CA 1
ATOM 1135 C C . VAL A 1 146 ? -9.124 -6.120 -5.441 1.00 88.25 146 VAL A C 1
ATOM 1137 O O . VAL A 1 146 ? -9.853 -6.917 -6.025 1.00 88.25 146 VAL A O 1
ATOM 1140 N N . ALA A 1 147 ? -7.806 -6.073 -5.650 1.00 85.94 147 ALA A N 1
ATOM 1141 C CA . ALA A 1 147 ? -7.107 -6.994 -6.541 1.00 85.94 147 ALA A CA 1
ATOM 1142 C C . ALA A 1 147 ? -7.249 -8.450 -6.065 1.00 85.94 147 ALA A C 1
ATOM 1144 O O . ALA A 1 147 ? -7.626 -9.313 -6.858 1.00 85.94 147 ALA A O 1
ATOM 1145 N N . ARG A 1 148 ? -7.059 -8.705 -4.762 1.00 92.81 148 ARG A N 1
ATOM 1146 C CA . ARG A 1 148 ? -7.255 -10.024 -4.147 1.00 92.81 148 ARG A CA 1
ATOM 1147 C C . ARG A 1 148 ? -8.685 -10.533 -4.314 1.00 92.81 148 ARG A C 1
ATOM 1149 O O . ARG A 1 148 ? -8.867 -11.643 -4.804 1.00 92.81 148 ARG A O 1
ATOM 1156 N N . ASP A 1 149 ? -9.681 -9.723 -3.962 1.00 90.56 149 ASP A N 1
ATOM 1157 C CA . ASP A 1 149 ? -11.100 -10.103 -4.004 1.00 90.56 149 ASP A CA 1
ATOM 1158 C C . ASP A 1 149 ? -11.567 -10.421 -5.441 1.00 90.56 149 ASP A C 1
ATOM 1160 O O . ASP A 1 149 ? -12.481 -11.216 -5.646 1.00 90.56 149 ASP A O 1
ATOM 1164 N N . LYS A 1 150 ? -10.910 -9.836 -6.453 1.00 87.44 150 LYS A N 1
ATOM 1165 C CA . LYS A 1 150 ? -11.177 -10.083 -7.880 1.00 87.44 150 LYS A CA 1
ATOM 1166 C C . LYS A 1 150 ? -10.268 -11.138 -8.518 1.00 87.44 150 LYS A C 1
ATOM 1168 O O . LYS A 1 150 ? -10.366 -11.343 -9.726 1.00 8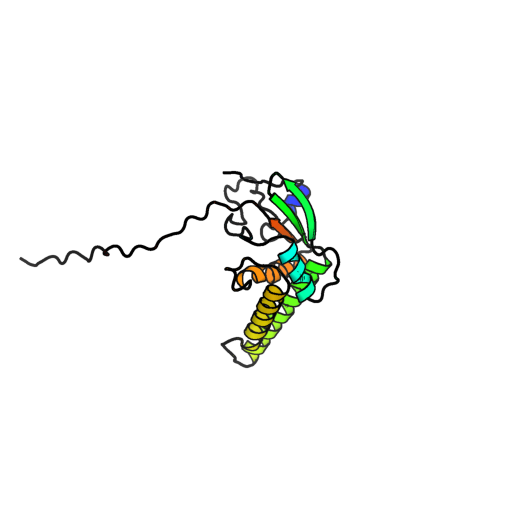7.44 150 LYS A O 1
ATOM 1173 N N . ALA A 1 151 ? -9.375 -11.770 -7.753 1.00 89.62 151 ALA A N 1
ATOM 1174 C CA . ALA A 1 151 ? -8.332 -12.661 -8.270 1.00 89.62 151 ALA A CA 1
ATOM 1175 C C . ALA A 1 151 ? -7.511 -12.027 -9.419 1.00 89.62 151 ALA A C 1
ATOM 1177 O O . ALA A 1 151 ? -7.167 -12.675 -10.410 1.00 89.62 151 ALA A O 1
ATOM 1178 N N . GLN A 1 152 ? -7.216 -10.732 -9.298 1.00 85.62 152 GLN A N 1
ATOM 1179 C CA . GLN A 1 152 ? -6.459 -9.949 -10.270 1.00 85.62 152 GLN A CA 1
ATOM 1180 C C . GLN A 1 152 ? -5.067 -9.613 -9.742 1.00 85.62 152 GLN A C 1
ATOM 1182 O O . GLN A 1 152 ? -4.860 -9.408 -8.551 1.00 85.62 152 GLN A O 1
ATOM 1187 N N . SER A 1 153 ? -4.104 -9.482 -10.654 1.00 85.06 153 SER A N 1
ATOM 1188 C CA . SER A 1 153 ? -2.783 -8.960 -10.303 1.00 85.06 153 SER A CA 1
ATOM 1189 C C . SER A 1 153 ? -2.827 -7.450 -10.055 1.00 85.06 153 SER A C 1
ATOM 1191 O O . SER A 1 153 ? -3.455 -6.717 -10.819 1.00 85.06 153 SER A O 1
ATOM 1193 N N . LEU A 1 154 ? -2.079 -6.989 -9.051 1.00 86.06 154 LEU A N 1
ATOM 1194 C CA . LEU A 1 154 ? -1.815 -5.571 -8.812 1.00 86.06 154 LEU A CA 1
ATOM 1195 C C . LEU A 1 154 ? -0.515 -5.147 -9.508 1.00 86.06 154 LEU A C 1
ATOM 1197 O O . LEU A 1 154 ? 0.522 -5.793 -9.343 1.00 86.06 154 LEU A O 1
ATOM 1201 N N . TYR A 1 155 ? -0.563 -4.052 -10.264 1.00 84.44 155 TYR A N 1
ATOM 1202 C CA . TYR A 1 155 ? 0.603 -3.494 -10.947 1.00 84.44 155 TYR A CA 1
ATOM 1203 C C . TYR A 1 155 ? 0.971 -2.121 -10.394 1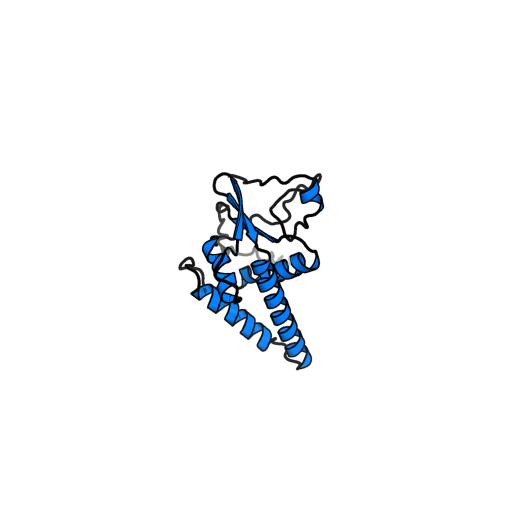.00 84.44 155 TYR A C 1
ATOM 1205 O O . TYR A 1 155 ? 0.103 -1.338 -10.007 1.00 84.44 155 TYR A O 1
ATOM 1213 N N . ILE A 1 156 ? 2.267 -1.821 -10.418 1.00 83.81 156 ILE A N 1
ATOM 1214 C CA . ILE A 1 156 ? 2.824 -0.530 -10.023 1.00 83.81 156 ILE A CA 1
ATOM 1215 C C . ILE A 1 156 ? 3.696 -0.019 -11.162 1.00 83.81 156 ILE A C 1
ATOM 1217 O O . ILE A 1 156 ? 4.534 -0.740 -11.711 1.00 83.81 156 ILE A O 1
ATOM 1221 N N . TRP A 1 157 ? 3.463 1.233 -11.537 1.00 78.81 157 TRP A N 1
ATOM 1222 C CA . TRP A 1 157 ? 4.194 1.899 -12.600 1.00 78.81 157 TRP A CA 1
ATOM 1223 C C . TRP A 1 157 ? 5.085 2.998 -12.030 1.00 78.81 157 TRP A C 1
ATOM 1225 O O . TRP A 1 157 ? 4.616 3.897 -11.334 1.00 78.81 157 TRP A O 1
ATOM 1235 N N . TYR A 1 158 ? 6.355 2.957 -12.420 1.00 79.06 158 TYR A N 1
ATOM 1236 C CA . TYR A 1 158 ? 7.335 4.001 -12.157 1.00 79.06 158 TYR A CA 1
ATOM 1237 C C . TYR A 1 158 ? 7.709 4.643 -13.487 1.00 79.06 158 TYR A C 1
ATOM 1239 O O . TYR A 1 158 ? 7.997 3.945 -14.459 1.00 79.06 158 TYR A O 1
ATOM 1247 N N . GLY A 1 159 ? 7.705 5.969 -13.562 1.00 69.50 159 GLY A N 1
ATOM 1248 C CA . GLY A 1 159 ? 7.955 6.682 -14.809 1.00 69.50 159 GLY A CA 1
ATOM 1249 C C . GLY A 1 159 ? 8.613 8.040 -14.603 1.00 69.50 159 GLY A C 1
ATOM 1250 O O . GLY A 1 159 ? 8.712 8.525 -13.474 1.00 69.50 159 GLY A O 1
ATOM 1251 N N . PRO A 1 160 ? 9.078 8.673 -15.695 1.00 56.59 160 PRO A N 1
ATOM 1252 C CA . PRO A 1 160 ? 9.640 10.010 -15.625 1.00 56.59 160 PRO A CA 1
ATOM 1253 C C . PRO A 1 160 ? 8.589 10.997 -15.111 1.00 56.59 160 PRO A C 1
ATOM 1255 O O . PRO A 1 160 ? 7.427 10.931 -15.522 1.00 56.59 160 PRO A O 1
ATOM 1258 N N . ARG A 1 161 ? 9.031 11.927 -14.253 1.00 53.97 161 ARG A N 1
ATOM 1259 C CA . ARG A 1 161 ? 8.193 13.014 -13.737 1.00 53.97 161 ARG A CA 1
ATOM 1260 C C . ARG A 1 161 ? 7.505 13.729 -14.899 1.00 53.97 161 ARG A C 1
ATOM 1262 O O . ARG A 1 161 ? 8.174 14.147 -15.850 1.00 53.97 161 ARG A O 1
ATOM 1269 N N . VAL A 1 162 ? 6.189 13.897 -14.817 1.00 50.50 162 VAL A N 1
ATOM 1270 C CA . VAL A 1 162 ? 5.536 14.981 -15.556 1.00 50.50 162 VAL A CA 1
ATOM 1271 C C . VAL A 1 162 ? 6.059 16.326 -15.031 1.00 50.50 162 VAL A C 1
ATOM 1273 O O . VAL A 1 162 ? 6.374 16.419 -13.845 1.00 50.50 162 VAL A O 1
ATOM 1276 N N . PRO A 1 163 ? 6.207 17.359 -15.881 1.00 45.25 163 PRO A N 1
ATOM 1277 C CA . PRO A 1 163 ? 6.536 18.698 -15.406 1.00 45.25 163 PRO A CA 1
ATOM 1278 C C . PRO A 1 163 ? 5.556 19.120 -14.305 1.00 45.25 163 PRO A C 1
ATOM 1280 O O . PRO A 1 163 ? 4.344 19.137 -14.522 1.00 45.25 163 PRO A O 1
ATOM 1283 N N . GLU A 1 164 ? 6.082 19.420 -13.120 1.00 40.16 164 GLU A N 1
ATOM 1284 C CA . GLU A 1 164 ? 5.300 19.977 -12.020 1.00 40.16 164 GLU A CA 1
ATOM 1285 C C . GLU A 1 164 ? 5.096 21.468 -12.295 1.00 40.16 164 GLU A C 1
ATOM 1287 O O . GLU A 1 164 ? 6.050 22.245 -12.319 1.00 40.16 164 GLU A O 1
ATOM 1292 N N . TYR A 1 165 ? 3.851 21.877 -12.528 1.00 39.62 165 TYR A N 1
ATOM 1293 C CA . TYR A 1 165 ? 3.490 23.290 -12.532 1.00 39.62 165 TYR A CA 1
ATOM 1294 C C . TYR A 1 165 ? 3.146 23.682 -11.098 1.00 39.62 165 TYR A C 1
ATOM 1296 O O . TYR A 1 165 ? 2.147 23.224 -10.544 1.00 39.62 165 TYR A O 1
ATOM 1304 N N . VAL A 1 166 ? 3.982 24.516 -10.480 1.00 35.19 166 VAL A N 1
ATOM 1305 C CA . VAL A 1 166 ? 3.667 25.111 -9.179 1.00 35.19 166 VAL A CA 1
ATOM 1306 C C . VAL A 1 166 ? 2.600 26.177 -9.407 1.00 35.19 166 VAL A C 1
ATOM 1308 O O . VAL A 1 166 ? 2.864 27.197 -10.043 1.00 35.19 166 VAL A O 1
ATOM 1311 N N . ILE A 1 167 ? 1.390 25.957 -8.888 1.00 37.53 167 ILE A N 1
ATOM 1312 C CA . ILE A 1 167 ? 0.405 27.033 -8.773 1.00 37.53 167 ILE A CA 1
ATOM 1313 C C . ILE A 1 167 ? 0.887 27.942 -7.644 1.00 37.53 167 ILE A C 1
ATOM 1315 O O . ILE A 1 167 ? 0.698 27.646 -6.465 1.00 37.53 167 ILE A O 1
ATOM 1319 N N . ILE A 1 168 ? 1.537 29.047 -8.003 1.00 34.66 168 ILE A N 1
ATOM 1320 C CA . ILE A 1 168 ? 1.790 30.136 -7.064 1.00 34.66 168 ILE A CA 1
ATOM 1321 C C . ILE A 1 168 ? 0.447 30.841 -6.879 1.00 34.66 168 ILE A C 1
ATOM 1323 O O . ILE A 1 168 ? -0.003 31.580 -7.754 1.00 34.66 168 ILE A O 1
ATOM 1327 N N . ALA A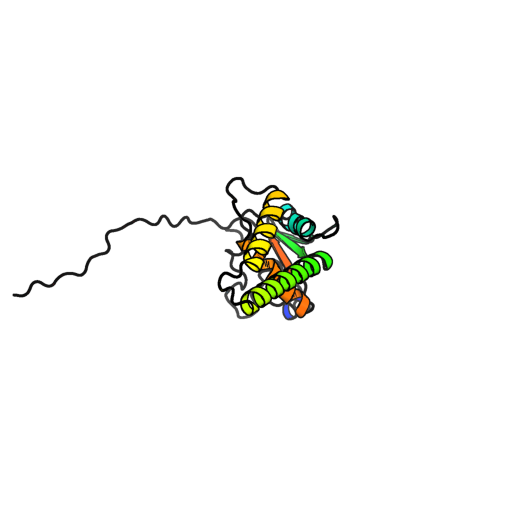 1 169 ? -0.228 30.567 -5.764 1.00 39.81 169 ALA A N 1
ATOM 1328 C CA . ALA A 1 169 ? -1.408 31.324 -5.379 1.00 39.81 169 ALA A CA 1
ATOM 1329 C C . ALA A 1 169 ? -0.979 32.771 -5.090 1.00 39.81 169 ALA A C 1
ATOM 1331 O O . ALA A 1 169 ? -0.409 33.068 -4.044 1.00 39.81 169 ALA A O 1
ATOM 1332 N N . GLY A 1 170 ? -1.211 33.665 -6.050 1.00 40.50 170 GLY A N 1
ATOM 1333 C CA . GLY A 1 170 ? -1.110 35.103 -5.848 1.00 40.50 170 GLY A CA 1
ATOM 1334 C C . GLY A 1 170 ? -2.424 35.638 -5.289 1.00 40.50 170 GLY A C 1
ATOM 1335 O O . GLY A 1 170 ? -3.493 35.369 -5.836 1.00 40.50 170 GLY A O 1
ATOM 1336 N N . SER A 1 171 ? -2.361 36.419 -4.215 1.00 45.94 171 SER A N 1
ATOM 1337 C CA . SER A 1 171 ? -3.480 37.253 -3.779 1.00 45.94 171 SER A CA 1
ATOM 1338 C C . SER A 1 171 ? -3.623 38.437 -4.740 1.00 45.94 171 SER A C 1
ATOM 1340 O O . SER A 1 171 ? -2.995 39.477 -4.552 1.00 45.94 171 SER A O 1
ATOM 1342 N N . GLY A 1 172 ? -4.412 38.272 -5.801 1.00 46.06 172 GLY A N 1
ATOM 1343 C CA . GLY A 1 172 ? -4.920 39.400 -6.583 1.00 46.06 172 GLY A CA 1
ATOM 1344 C C . GLY A 1 172 ? -6.117 40.040 -5.869 1.00 46.06 172 GLY A C 1
ATOM 1345 O O . GLY A 1 172 ? -6.845 39.329 -5.169 1.00 46.06 172 GLY A O 1
ATOM 1346 N N . PRO A 1 173 ? -6.361 41.356 -6.010 1.00 44.94 173 PRO A N 1
ATOM 1347 C CA . PRO A 1 173 ? -7.583 41.952 -5.492 1.00 44.94 173 PRO A CA 1
ATOM 1348 C C . PRO A 1 173 ? -8.780 41.277 -6.167 1.00 44.94 173 PRO A C 1
ATOM 1350 O O . PRO A 1 173 ? -8.922 41.318 -7.389 1.00 44.94 173 PRO A O 1
ATOM 1353 N N . TYR A 1 174 ? -9.649 40.650 -5.373 1.00 46.47 174 TYR A N 1
ATOM 1354 C CA . TYR A 1 174 ? -10.987 40.303 -5.839 1.00 46.47 174 TYR A CA 1
ATOM 1355 C C . TYR A 1 174 ? -11.645 41.606 -6.311 1.00 46.47 174 TYR A C 1
ATOM 1357 O O . TYR A 1 174 ? -11.689 42.551 -5.516 1.00 46.47 174 TYR A O 1
ATOM 1365 N N . PRO A 1 175 ? -12.151 41.705 -7.555 1.00 54.38 175 PRO A N 1
ATOM 1366 C CA . PRO A 1 175 ? -12.936 42.858 -7.961 1.00 54.38 175 PRO A CA 1
ATOM 1367 C C . PRO A 1 175 ? -14.210 42.863 -7.114 1.00 54.38 175 PRO A C 1
ATOM 1369 O O . PRO A 1 175 ? -15.178 42.144 -7.367 1.00 54.38 175 PRO A O 1
ATOM 1372 N N . GLY A 1 176 ? -14.157 43.629 -6.027 1.00 45.50 176 GLY A N 1
ATOM 1373 C CA . GLY A 1 176 ? -15.279 43.885 -5.153 1.00 45.50 176 GLY A CA 1
ATOM 1374 C C . GLY A 1 176 ? -16.414 44.479 -5.972 1.00 45.50 176 GLY A C 1
ATOM 1375 O O . GLY A 1 176 ? -16.210 45.377 -6.786 1.00 45.50 176 GLY A O 1
ATOM 1376 N N . LYS A 1 177 ? -17.608 43.929 -5.752 1.00 46.34 177 LYS A N 1
ATOM 1377 C CA . LYS A 1 177 ? -18.893 44.369 -6.296 1.00 46.34 177 LYS A CA 1
ATOM 1378 C C . LYS A 1 177 ? -18.930 45.892 -6.456 1.00 46.34 177 LYS A C 1
ATOM 1380 O O . LYS A 1 177 ? -18.847 46.612 -5.462 1.00 46.34 177 LYS A O 1
ATOM 1385 N N . HIS A 1 178 ? -19.120 46.371 -7.686 1.00 46.84 178 HIS A N 1
ATOM 1386 C CA . HIS A 1 178 ? -19.480 47.762 -7.935 1.00 46.84 178 HIS A CA 1
ATOM 1387 C C . HIS A 1 178 ? -20.745 48.093 -7.132 1.00 46.84 178 HIS A C 1
ATOM 1389 O O . HIS A 1 178 ? -21.851 47.666 -7.467 1.00 46.84 178 HIS A O 1
ATOM 1395 N N . ARG A 1 179 ? -20.571 48.846 -6.044 1.00 45.88 179 ARG A N 1
ATOM 1396 C CA . ARG A 1 179 ? -21.655 49.567 -5.381 1.00 45.88 179 ARG A CA 1
ATOM 1397 C C . ARG A 1 179 ? -22.195 50.557 -6.414 1.00 45.88 179 ARG A C 1
ATOM 1399 O O . ARG A 1 179 ? -21.495 51.493 -6.786 1.00 45.88 179 ARG A O 1
ATOM 1406 N N . ARG A 1 180 ? -23.412 50.330 -6.912 1.00 48.78 180 ARG A N 1
ATOM 1407 C CA . ARG A 1 180 ? -24.162 51.369 -7.624 1.00 48.78 180 ARG A CA 1
ATOM 1408 C C . ARG A 1 180 ? -24.518 52.446 -6.602 1.00 48.78 180 ARG A C 1
ATOM 1410 O O . ARG A 1 180 ? -25.202 52.146 -5.625 1.00 48.78 180 ARG A O 1
ATOM 1417 N N . SER A 1 181 ? -24.024 53.659 -6.808 1.00 44.50 181 SER A N 1
ATOM 1418 C CA . SER A 1 181 ? -24.501 54.837 -6.086 1.00 44.50 181 SER A CA 1
ATOM 1419 C C . SER A 1 181 ? -25.922 55.164 -6.558 1.00 44.50 181 SER A C 1
ATOM 1421 O O . SER A 1 181 ? -26.157 55.132 -7.768 1.00 44.50 181 SER A O 1
ATOM 1423 N N . PRO A 1 182 ? -26.870 55.446 -5.651 1.00 52.94 182 PRO A N 1
ATOM 1424 C CA . PRO A 1 182 ? -28.180 55.946 -6.034 1.00 52.94 182 PRO A CA 1
ATOM 1425 C C . PRO A 1 182 ? -28.061 57.425 -6.423 1.00 52.94 182 PRO A C 1
ATOM 1427 O O . PRO A 1 182 ? -27.456 58.211 -5.694 1.00 52.94 182 PRO A O 1
ATOM 1430 N N . THR A 1 183 ? -28.601 57.766 -7.590 1.00 58.88 183 THR A N 1
ATOM 1431 C CA . THR A 1 183 ? -29.079 59.119 -7.917 1.00 58.88 183 THR A CA 1
ATOM 1432 C C . THR A 1 183 ? -30.413 59.368 -7.242 1.00 58.88 183 THR A C 1
ATOM 1434 O O . THR A 1 183 ? -31.228 58.415 -7.264 1.00 58.88 183 THR A O 1
#

Foldseek 3Di:
DDDDDDDDDPVQVVLDDLLFADFDQDVPHPDTPQDLVVAPVQDDPQLVLLLCVLLVHDPDPQWDFDDDDDFKTKTWGDLRNLVSLLVLVVVLVVLQVVCVVVVNPVSVRSVVSLVSSFVSSVVRDDGDPPDDTCSVVSVVSVSSNVCVVSVHIGMDMHGDRDDDDDPPDDPDDDPPDPDDDDD